Protein AF-A0A016VWD2-F1 (afdb_monomer)

Secondary structure (DSSP, 8-state):
--SHHHHHHHHHHHHHHHHEE-TT-SSSEEPBPPEE-HHHHHHHHHHHHSTT-S-TTSEEEEEEEE--S-HHHHHHTTTT-GGGG-TT--EEEEEEEE-GGGEEEEEEEESS---S---EE--SSGGG-TTTT--B-TTSPBPPP-

Mean predicted aligned error: 4.73 Å

Foldseek 3Di:
DPCPVVLVLVLLQVLQLVLAAAQPPVPAAAAAREDEDVVQQVLQVVCVVPPPSDDPFKAKDKDKDQDPPDPNVVVVVVSPDLQSNPRPWHYKHKDWDQDPNSIIIMMMITNGHDPDHGRHHFDPFQVSLPNQNFTRDPSRHTHHDD

Radius of gyration: 15.31 Å; Cα contacts (8 Å, |Δi|>4): 311; chains: 1; bounding box: 38×29×44 Å

InterPro domains:
  IPR035940 CAP superfamily [G3DSA:3.40.33.10] (6-145)

pLDDT: mean 89.43, std 9.69, range [44.0, 98.06]

Nearest PDB structures (foldseek):
  3nt8-assembly2_B  TM=6.845E-01  e=2.956E-08  Necator americanus
  4p27-assembly1_A  TM=6.700E-01  e=1.942E-06  Schistosoma mansoni
  2ddb-assembly2_B  TM=6.719E-01  e=1.626E-05  Pseudechis porphyriacus
  2dda-assembly4_D  TM=6.864E-01  e=4.271E-05  Pseudechis australis
  5vhg-assembly1_A  TM=6.873E-01  e=5.985E-04  Homo sapiens

Sequence (146 aa):
MPQVIPTVQTFHTKLRQEAAGDADSGEAEVMYDLMYDKDMQKEAMLELRNPGSTSRDHGVVTLKWVYTGDLLQDLQSKQEEPQYVLPSATKFGCWMRLGCNCQATLVCVYDKKANGAVKGRRCKDDADCNLMGGECLKWGLCSSKK

Organism: NCBI:txid53326

Structure (mmCIF, N/CA/C/O backbone):
data_AF-A0A016VWD2-F1
#
_entry.id   AF-A0A016VWD2-F1
#
loop_
_atom_site.group_PDB
_atom_site.id
_atom_site.type_symbol
_atom_site.label_atom_id
_atom_site.label_alt_id
_atom_site.label_comp_id
_atom_site.label_asym_id
_atom_site.label_entity_id
_atom_site.label_seq_id
_atom_site.pdbx_PDB_ins_code
_atom_site.Cartn_x
_atom_site.Cartn_y
_atom_site.Cartn_z
_atom_site.occupancy
_atom_site.B_iso_or_equiv
_atom_site.auth_seq_id
_atom_site.auth_comp_id
_atom_site.auth_asym_id
_atom_site.auth_atom_id
_atom_site.pdbx_PDB_model_num
ATOM 1 N N . MET A 1 1 ? -19.849 1.306 5.972 1.00 44.00 1 MET A N 1
ATOM 2 C CA . MET A 1 1 ? -18.568 2.050 5.986 1.00 44.00 1 MET A CA 1
ATOM 3 C C . MET A 1 1 ? -18.046 2.164 4.551 1.00 44.00 1 MET A C 1
ATOM 5 O O . MET A 1 1 ? -17.340 1.262 4.124 1.00 44.00 1 MET A O 1
ATOM 9 N N . PRO A 1 2 ? -18.461 3.176 3.760 1.00 45.06 2 PRO A N 1
ATOM 10 C CA . PRO A 1 2 ? -18.395 3.068 2.293 1.00 45.06 2 PRO A CA 1
ATOM 11 C C . PRO A 1 2 ? -17.129 3.588 1.577 1.00 45.06 2 PRO A C 1
ATOM 13 O O . PRO A 1 2 ? -17.110 3.524 0.358 1.00 45.06 2 PRO A O 1
ATOM 16 N N . GLN A 1 3 ? -16.086 4.095 2.249 1.00 61.09 3 GLN A N 1
ATOM 17 C CA . GLN A 1 3 ? -14.973 4.794 1.552 1.00 61.09 3 GLN A CA 1
ATOM 18 C C . GLN A 1 3 ? -13.562 4.233 1.830 1.00 61.09 3 GLN A C 1
ATOM 20 O O . GLN A 1 3 ? -12.593 4.711 1.257 1.00 61.09 3 GLN A O 1
ATOM 25 N N . VAL A 1 4 ? -13.407 3.200 2.670 1.00 78.44 4 VAL A N 1
ATOM 26 C CA . VAL A 1 4 ? -12.067 2.717 3.078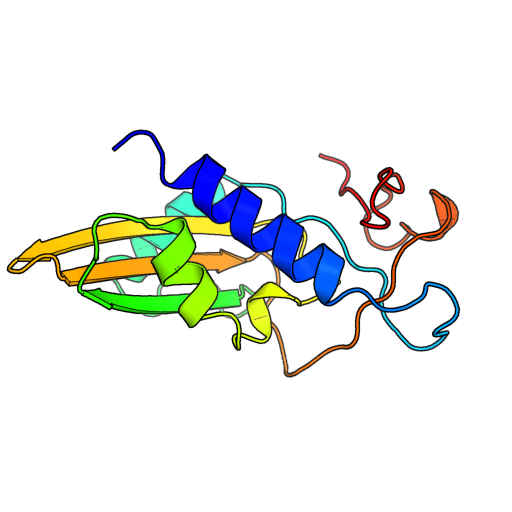 1.00 78.44 4 VAL A CA 1
ATOM 27 C C . VAL A 1 4 ? -11.265 2.185 1.885 1.00 78.44 4 VAL A C 1
ATOM 29 O O . VAL A 1 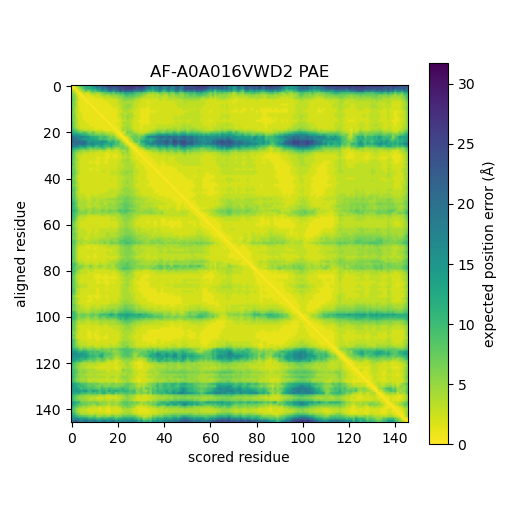4 ? -10.097 2.517 1.727 1.00 78.44 4 VAL A O 1
ATOM 32 N N . ILE A 1 5 ? -11.897 1.401 1.010 1.00 86.44 5 ILE A N 1
ATOM 33 C CA . ILE A 1 5 ? -11.228 0.761 -0.132 1.00 86.44 5 ILE A CA 1
ATOM 34 C C . ILE A 1 5 ? -10.650 1.786 -1.126 1.00 86.44 5 ILE A C 1
ATOM 36 O O . ILE A 1 5 ? -9.440 1.750 -1.346 1.00 86.44 5 ILE A O 1
ATOM 40 N N . PRO A 1 6 ? -11.443 2.713 -1.708 1.00 89.06 6 PRO A N 1
ATOM 41 C CA . PRO A 1 6 ? -10.909 3.662 -2.686 1.00 89.06 6 PRO A CA 1
ATOM 42 C C . PRO A 1 6 ? -9.860 4.607 -2.085 1.00 89.06 6 PRO A C 1
ATOM 44 O O . PRO A 1 6 ? -8.887 4.944 -2.763 1.00 89.06 6 PRO A O 1
ATOM 47 N N . THR A 1 7 ? -10.002 5.003 -0.815 1.00 92.19 7 THR A N 1
ATOM 48 C CA . THR A 1 7 ? -9.012 5.853 -0.141 1.00 92.19 7 THR A CA 1
ATOM 49 C C . THR A 1 7 ? -7.679 5.136 0.046 1.00 92.19 7 THR A C 1
ATOM 51 O O . THR A 1 7 ? -6.637 5.692 -0.298 1.00 92.19 7 THR A O 1
ATOM 54 N N . VAL A 1 8 ? -7.695 3.894 0.539 1.00 93.38 8 VAL A N 1
ATOM 55 C CA . VAL A 1 8 ? -6.458 3.132 0.758 1.00 93.38 8 VAL A CA 1
ATOM 56 C C . VAL A 1 8 ? -5.805 2.747 -0.575 1.00 93.38 8 VAL A C 1
ATOM 58 O O . VAL A 1 8 ? -4.583 2.808 -0.684 1.00 93.38 8 VAL A O 1
ATOM 61 N N . GLN A 1 9 ? -6.590 2.424 -1.608 1.00 93.94 9 GLN A N 1
ATOM 62 C CA . GLN A 1 9 ? -6.084 2.230 -2.974 1.00 93.94 9 GLN A CA 1
ATOM 63 C C . GLN A 1 9 ? -5.354 3.481 -3.479 1.00 93.94 9 GLN A C 1
ATOM 65 O O . GLN A 1 9 ? -4.212 3.402 -3.917 1.00 93.94 9 GLN A O 1
ATOM 70 N N . THR A 1 10 ? -5.994 4.649 -3.366 1.00 93.00 10 THR A N 1
ATOM 71 C CA . THR A 1 10 ? -5.416 5.927 -3.812 1.00 93.00 10 THR A CA 1
ATOM 72 C C . THR A 1 10 ? -4.116 6.246 -3.077 1.00 93.00 10 THR A C 1
ATOM 74 O O . THR A 1 10 ? -3.162 6.705 -3.702 1.00 93.00 10 THR A O 1
ATOM 77 N N . PHE A 1 11 ? -4.071 6.000 -1.764 1.00 95.06 11 PHE A N 1
ATOM 78 C CA . PHE A 1 11 ? -2.860 6.155 -0.960 1.00 95.06 11 PHE A CA 1
ATOM 79 C C . PHE A 1 11 ? -1.707 5.299 -1.507 1.00 95.06 11 PHE A C 1
ATOM 81 O O . PHE A 1 11 ? -0.641 5.837 -1.798 1.00 95.06 11 PHE A O 1
ATOM 88 N N . HIS A 1 12 ? -1.939 4.001 -1.731 1.00 95.56 12 HIS A N 1
ATOM 89 C CA . HIS A 1 12 ? -0.911 3.093 -2.243 1.00 95.56 12 HIS A CA 1
ATOM 90 C C . HIS A 1 12 ? -0.439 3.463 -3.647 1.00 95.56 12 HIS A C 1
ATOM 92 O O . HIS A 1 12 ? 0.765 3.539 -3.879 1.00 95.56 12 HIS A O 1
ATOM 98 N N . THR A 1 13 ? -1.363 3.720 -4.576 1.00 93.81 13 THR A N 1
ATOM 99 C CA . THR A 1 13 ? -1.002 4.054 -5.958 1.00 93.81 13 THR A CA 1
ATOM 100 C C . THR A 1 13 ? -0.155 5.329 -6.011 1.00 93.81 13 THR A C 1
ATOM 102 O O . THR A 1 13 ? 0.870 5.342 -6.689 1.00 93.81 13 THR A O 1
ATOM 105 N N . LYS A 1 14 ? -0.512 6.380 -5.254 1.00 93.56 14 LYS A N 1
ATOM 106 C CA . LYS A 1 14 ? 0.288 7.617 -5.189 1.00 93.56 14 LYS A CA 1
ATOM 107 C C . LYS A 1 14 ? 1.672 7.375 -4.594 1.00 93.56 14 LYS A C 1
ATOM 109 O O . LYS A 1 14 ? 2.669 7.735 -5.212 1.00 93.56 14 LYS A O 1
ATOM 114 N N . LEU A 1 15 ? 1.736 6.703 -3.444 1.00 94.06 15 LEU A N 1
ATOM 115 C CA . LEU A 1 15 ? 3.002 6.445 -2.761 1.00 94.06 15 LEU A CA 1
ATOM 116 C C . LEU A 1 15 ? 3.956 5.606 -3.627 1.00 94.06 15 LEU A C 1
ATOM 118 O O . LEU A 1 15 ? 5.153 5.872 -3.681 1.00 94.06 15 LEU A O 1
ATOM 122 N N . ARG A 1 16 ? 3.430 4.628 -4.373 1.00 94.12 16 ARG A N 1
ATOM 123 C CA . ARG A 1 16 ? 4.218 3.816 -5.312 1.00 94.12 16 ARG A CA 1
ATOM 124 C C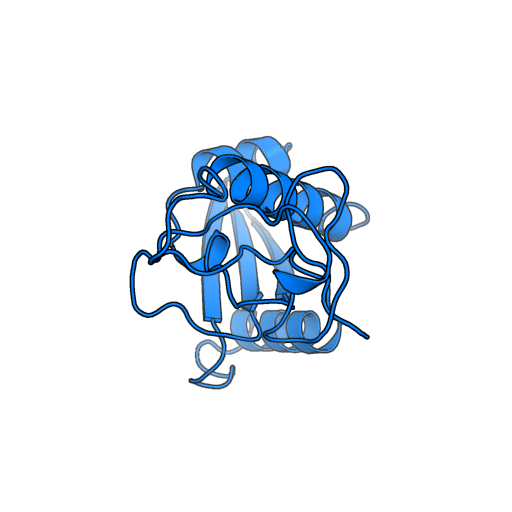 . ARG A 1 16 ? 4.700 4.596 -6.528 1.00 94.12 16 ARG A C 1
ATOM 126 O O . ARG A 1 16 ? 5.824 4.376 -6.964 1.00 94.12 16 ARG A O 1
ATOM 133 N N . GLN A 1 17 ? 3.891 5.512 -7.058 1.00 92.00 17 GLN A N 1
ATOM 134 C CA . GLN A 1 17 ? 4.306 6.403 -8.149 1.00 92.00 17 GLN A CA 1
ATOM 135 C C . GLN A 1 17 ? 5.432 7.357 -7.731 1.00 92.00 17 GLN A C 1
ATOM 137 O O . GLN A 1 17 ? 6.312 7.654 -8.544 1.00 92.00 17 GLN A O 1
ATOM 142 N N . GLU A 1 18 ? 5.393 7.839 -6.487 1.00 91.38 18 GLU A N 1
ATOM 143 C CA . GLU A 1 18 ? 6.421 8.703 -5.895 1.00 91.38 18 GLU A CA 1
ATOM 144 C C . GLU A 1 18 ? 7.705 7.926 -5.577 1.00 91.38 18 GLU A C 1
ATOM 146 O O . GLU A 1 18 ? 8.801 8.417 -5.836 1.00 91.38 18 GLU A O 1
ATOM 151 N N . ALA A 1 19 ? 7.578 6.699 -5.065 1.00 90.94 19 ALA A N 1
ATOM 152 C CA . ALA A 1 19 ? 8.715 5.841 -4.737 1.00 90.94 19 ALA A CA 1
ATOM 153 C C . ALA A 1 19 ? 9.392 5.215 -5.968 1.00 90.94 19 ALA A C 1
ATOM 155 O O . ALA A 1 19 ? 10.558 4.822 -5.896 1.00 90.94 19 ALA A O 1
ATOM 156 N N . ALA A 1 20 ? 8.676 5.093 -7.089 1.00 90.19 20 ALA A N 1
ATOM 157 C CA . ALA A 1 20 ? 9.236 4.595 -8.335 1.00 90.19 20 ALA A CA 1
ATOM 158 C C . ALA A 1 20 ? 10.198 5.632 -8.934 1.00 90.19 20 ALA A C 1
ATOM 160 O O . ALA A 1 20 ? 9.776 6.679 -9.433 1.00 90.19 20 ALA A O 1
ATOM 161 N N . GLY A 1 21 ? 11.491 5.310 -8.903 1.00 83.88 21 GLY A N 1
ATOM 162 C CA . GLY A 1 21 ? 12.539 6.106 -9.529 1.00 83.88 21 GLY A CA 1
ATOM 163 C C . GLY A 1 21 ? 12.524 6.013 -11.054 1.00 83.88 21 GLY A C 1
ATOM 164 O O . GLY A 1 21 ? 11.686 5.336 -11.662 1.00 83.88 21 GLY A O 1
ATOM 165 N N . ASP A 1 22 ? 13.493 6.675 -11.680 1.00 78.75 22 ASP A N 1
ATOM 166 C CA . ASP A 1 22 ? 13.625 6.668 -13.132 1.00 78.75 22 ASP A CA 1
ATOM 167 C C . ASP A 1 22 ? 13.820 5.251 -13.679 1.00 78.75 22 ASP A C 1
ATOM 169 O O . ASP A 1 22 ? 14.491 4.391 -13.093 1.00 78.75 22 ASP A O 1
ATOM 173 N N . ALA A 1 23 ? 13.223 5.021 -14.844 1.00 66.75 23 ALA A N 1
ATOM 174 C CA . ALA A 1 23 ? 13.196 3.716 -15.483 1.00 66.75 23 ALA A CA 1
ATOM 175 C C . ALA A 1 23 ? 14.585 3.208 -15.924 1.00 66.75 23 ALA A C 1
ATOM 177 O O . ALA A 1 23 ? 14.741 2.017 -16.166 1.00 66.75 23 ALA A O 1
ATOM 178 N N . ASP A 1 24 ? 15.598 4.078 -15.976 1.00 67.69 24 ASP A N 1
ATOM 179 C CA . ASP A 1 24 ? 16.984 3.739 -16.342 1.00 67.69 24 ASP A CA 1
ATOM 180 C C . ASP A 1 24 ? 17.845 3.258 -15.165 1.00 67.69 24 ASP A C 1
ATOM 182 O O . ASP A 1 24 ? 19.048 3.058 -15.311 1.00 67.69 24 ASP A O 1
ATOM 186 N N . SER A 1 25 ? 17.254 3.043 -13.988 1.00 66.25 25 SER A N 1
ATOM 187 C CA . SER A 1 25 ? 18.012 2.676 -12.785 1.00 66.25 25 SER A CA 1
ATOM 188 C C . SER A 1 25 ? 18.554 1.241 -12.759 1.00 66.25 25 SER A C 1
ATOM 190 O O . SER A 1 25 ? 19.196 0.902 -11.771 1.00 66.25 25 SER A O 1
ATOM 192 N N . GLY A 1 26 ? 18.359 0.443 -13.822 1.00 61.94 26 GLY A N 1
ATOM 193 C CA . GLY A 1 26 ? 19.069 -0.805 -14.171 1.00 61.94 26 GLY A CA 1
ATOM 194 C C . GLY A 1 26 ? 18.968 -1.981 -13.187 1.00 61.94 26 GLY A C 1
ATOM 195 O O . GLY A 1 26 ? 18.593 -3.083 -13.571 1.00 61.94 26 GLY A O 1
ATOM 196 N N . GLU A 1 27 ? 19.288 -1.743 -11.921 1.00 70.44 27 GLU A N 1
ATOM 197 C CA . GLU A 1 27 ? 19.283 -2.691 -10.806 1.00 70.44 27 GLU A CA 1
ATOM 198 C C . GLU A 1 27 ? 17.983 -2.648 -9.982 1.00 70.44 27 GLU A C 1
ATOM 200 O O . GLU A 1 27 ? 17.768 -3.499 -9.123 1.00 70.44 27 GLU A O 1
ATOM 205 N N . ALA A 1 28 ? 17.107 -1.665 -10.216 1.00 83.56 28 ALA A N 1
ATOM 206 C CA . ALA A 1 28 ? 15.836 -1.539 -9.504 1.00 83.56 28 ALA A CA 1
ATOM 207 C C . ALA A 1 28 ? 14.727 -2.406 -10.128 1.00 83.56 28 ALA A C 1
ATOM 209 O O . ALA A 1 28 ? 14.572 -2.475 -11.352 1.00 83.56 28 ALA A O 1
ATOM 210 N N . GLU A 1 29 ? 13.906 -3.022 -9.275 1.00 88.06 29 GLU A N 1
ATOM 211 C CA . GLU A 1 29 ? 12.722 -3.775 -9.700 1.00 88.06 29 GLU A CA 1
ATOM 212 C C . GLU A 1 29 ? 11.663 -2.835 -10.283 1.00 88.06 29 GLU A C 1
ATOM 214 O O . GLU A 1 29 ? 11.469 -1.725 -9.791 1.00 88.06 29 GLU A O 1
ATOM 219 N N . VAL A 1 30 ? 10.926 -3.266 -11.306 1.00 90.56 30 VAL A N 1
ATOM 220 C CA . VAL A 1 30 ? 9.809 -2.459 -11.810 1.00 90.56 30 VAL A CA 1
ATOM 221 C C . VAL A 1 30 ? 8.678 -2.406 -10.775 1.00 90.56 30 VAL A C 1
ATOM 223 O O . VAL A 1 30 ? 8.310 -3.424 -10.187 1.00 90.56 30 VAL A O 1
ATOM 226 N N . MET A 1 31 ? 8.141 -1.213 -10.522 1.00 93.94 31 MET A N 1
ATOM 227 C CA . MET A 1 31 ? 7.068 -1.001 -9.551 1.00 93.94 31 MET A CA 1
ATOM 228 C C . MET A 1 31 ? 5.716 -1.404 -10.143 1.00 93.94 31 MET A C 1
ATOM 230 O O . MET A 1 31 ? 5.260 -0.814 -11.125 1.00 93.94 31 MET A O 1
ATOM 234 N N . TYR A 1 32 ? 5.044 -2.367 -9.516 1.00 94.12 32 TYR A N 1
ATOM 235 C CA . TYR A 1 32 ? 3.668 -2.727 -9.849 1.00 94.12 32 TYR A CA 1
ATOM 236 C C . TYR A 1 32 ? 2.666 -1.862 -9.080 1.00 94.12 32 TYR A C 1
ATOM 238 O O . TYR A 1 32 ? 2.903 -1.476 -7.934 1.00 94.12 32 TYR A O 1
ATOM 246 N N . ASP A 1 33 ? 1.521 -1.577 -9.693 1.00 93.88 33 ASP A N 1
ATOM 247 C CA . ASP A 1 33 ? 0.358 -1.078 -8.967 1.00 93.88 33 ASP A CA 1
ATOM 248 C C . ASP A 1 33 ? -0.228 -2.193 -8.089 1.00 93.88 33 ASP A C 1
ATOM 250 O O . ASP A 1 33 ? -0.153 -3.382 -8.416 1.00 93.88 33 ASP A O 1
ATOM 254 N N . LEU A 1 34 ? -0.811 -1.806 -6.957 1.00 94.38 34 LEU A N 1
ATOM 255 C CA . LEU A 1 34 ? -1.439 -2.746 -6.038 1.00 94.38 34 LEU A CA 1
ATOM 256 C C . LEU A 1 34 ? -2.913 -2.884 -6.372 1.00 94.38 34 LEU A C 1
ATOM 258 O O . LEU A 1 34 ? -3.675 -1.939 -6.222 1.00 94.38 34 LEU A O 1
ATOM 262 N N . MET A 1 35 ? -3.345 -4.073 -6.765 1.00 92.62 35 MET A N 1
ATOM 263 C CA . MET A 1 35 ? -4.753 -4.347 -7.002 1.00 92.62 35 MET A CA 1
ATOM 264 C C . MET A 1 35 ? -5.445 -4.760 -5.707 1.00 92.62 35 MET A C 1
ATOM 266 O O . MET A 1 35 ? -4.987 -5.652 -4.992 1.00 92.62 35 MET A O 1
ATOM 270 N N . TYR A 1 36 ? -6.583 -4.134 -5.418 1.00 93.81 36 TYR A N 1
ATOM 271 C CA . TYR A 1 36 ? -7.409 -4.554 -4.296 1.00 93.81 36 TYR A CA 1
ATOM 272 C C . TYR A 1 36 ? -7.950 -5.976 -4.499 1.00 93.81 36 TYR A C 1
ATOM 274 O O . TYR A 1 36 ? -8.595 -6.266 -5.510 1.00 93.81 36 TYR A O 1
ATOM 282 N N . ASP A 1 37 ? -7.748 -6.835 -3.504 1.00 95.12 37 ASP A N 1
ATOM 283 C CA . ASP A 1 37 ? -8.115 -8.246 -3.519 1.00 95.12 37 ASP A CA 1
ATOM 284 C C . ASP A 1 37 ? -8.974 -8.614 -2.292 1.00 95.12 37 ASP A C 1
ATOM 286 O O . ASP A 1 37 ? -8.690 -8.240 -1.148 1.00 95.12 37 ASP A O 1
ATOM 290 N N . LYS A 1 38 ? -10.077 -9.334 -2.537 1.00 94.44 38 LYS A N 1
ATOM 291 C CA . LYS A 1 38 ? -11.061 -9.684 -1.500 1.00 94.44 38 LYS A CA 1
ATOM 292 C C . LYS A 1 38 ? -10.579 -10.798 -0.573 1.00 94.44 38 LYS A C 1
ATOM 294 O O . LYS A 1 38 ? -10.997 -10.824 0.586 1.00 94.44 38 LYS A O 1
ATOM 299 N N . ASP A 1 39 ? -9.729 -11.697 -1.055 1.00 95.69 39 ASP A N 1
ATOM 300 C CA . ASP A 1 39 ? -9.172 -12.765 -0.229 1.00 95.69 39 ASP A CA 1
ATOM 301 C C . ASP A 1 39 ? -8.143 -12.172 0.736 1.00 95.69 39 ASP A C 1
ATOM 303 O O . ASP A 1 39 ? -8.227 -12.410 1.942 1.00 95.69 39 ASP A O 1
ATOM 307 N N . MET A 1 40 ? -7.312 -11.241 0.258 1.00 96.88 40 MET A N 1
ATOM 308 C CA . MET A 1 40 ? -6.415 -10.454 1.118 1.00 96.88 40 MET A CA 1
ATOM 309 C C . MET A 1 40 ? -7.187 -9.609 2.143 1.00 96.88 40 MET A C 1
ATOM 311 O O . MET A 1 40 ? -6.796 -9.512 3.305 1.00 96.88 40 MET A O 1
ATOM 315 N N . GLN A 1 41 ? -8.333 -9.027 1.763 1.00 96.38 41 GLN A N 1
ATOM 316 C CA . GLN A 1 41 ? -9.208 -8.324 2.710 1.00 96.38 41 GLN A CA 1
ATOM 317 C C . GLN A 1 41 ? -9.735 -9.267 3.803 1.00 96.38 41 GLN A C 1
ATOM 319 O O . GLN A 1 41 ? -9.806 -8.888 4.977 1.00 96.38 41 GLN A O 1
ATOM 324 N N . LYS A 1 42 ? -10.145 -10.482 3.424 1.00 96.06 42 LYS A N 1
ATOM 325 C CA . LYS A 1 42 ? -10.632 -11.493 4.364 1.00 96.06 42 LYS A CA 1
ATOM 326 C C . LYS A 1 42 ? -9.522 -11.916 5.324 1.00 96.06 42 LYS A C 1
ATOM 328 O O . LYS A 1 42 ? -9.784 -12.007 6.521 1.00 96.06 42 LYS A O 1
ATOM 333 N N . GLU A 1 43 ? -8.301 -12.105 4.831 1.00 97.25 43 GLU A N 1
ATOM 334 C CA . GLU A 1 43 ? -7.125 -12.354 5.670 1.00 97.25 43 GLU A CA 1
ATOM 335 C C . GLU A 1 43 ? -6.849 -11.186 6.621 1.00 97.25 43 GLU A C 1
ATOM 337 O O . GLU A 1 43 ? -6.709 -11.406 7.819 1.00 97.25 43 GLU A O 1
ATOM 342 N N . ALA A 1 44 ? -6.903 -9.937 6.152 1.00 97.62 44 ALA A N 1
ATOM 343 C CA . ALA A 1 44 ? -6.742 -8.760 7.009 1.00 97.62 44 ALA A CA 1
ATOM 344 C C . ALA A 1 44 ? -7.787 -8.693 8.139 1.00 97.62 44 ALA A C 1
ATOM 346 O O . ALA A 1 44 ? -7.478 -8.302 9.267 1.00 97.62 44 ALA A O 1
ATOM 347 N N . MET A 1 45 ? -9.032 -9.096 7.863 1.00 96.56 45 MET A N 1
ATOM 348 C CA . MET A 1 45 ? -10.073 -9.208 8.888 1.00 96.56 45 MET A CA 1
ATOM 349 C C . MET A 1 45 ? -9.740 -10.293 9.921 1.00 96.56 45 MET A C 1
ATOM 351 O O . MET A 1 45 ? -9.975 -10.082 11.115 1.00 96.56 45 MET A O 1
ATOM 355 N N . LEU A 1 46 ? -9.252 -11.454 9.476 1.00 96.50 46 LEU A N 1
ATOM 356 C CA . LEU A 1 46 ? -8.859 -12.552 10.362 1.00 96.50 46 LEU A CA 1
ATOM 357 C C . LEU A 1 46 ? -7.671 -12.145 11.234 1.00 96.50 46 LEU A C 1
ATOM 359 O O . LEU A 1 46 ? -7.748 -12.305 12.447 1.00 96.50 46 LEU A O 1
ATOM 363 N N . GLU A 1 47 ? -6.667 -11.506 10.646 1.00 97.56 47 GLU A N 1
ATOM 364 C CA . GLU A 1 47 ? -5.473 -11.017 11.332 1.00 97.56 47 GLU A CA 1
ATOM 365 C C . GLU A 1 47 ? -5.795 -9.962 12.391 1.00 97.56 47 GLU A C 1
ATOM 367 O O . GLU A 1 47 ? -5.280 -10.003 13.506 1.00 97.56 47 GLU A O 1
ATOM 372 N N . LEU A 1 48 ? -6.736 -9.058 12.099 1.00 95.44 48 LEU A N 1
ATOM 373 C CA . LEU A 1 48 ? -7.221 -8.092 13.085 1.00 95.44 48 LEU A CA 1
ATOM 374 C C . LEU A 1 48 ? -7.930 -8.766 14.276 1.00 95.44 48 LEU A C 1
ATOM 376 O O . LEU A 1 48 ? -7.931 -8.217 15.381 1.00 95.44 48 LEU A O 1
ATOM 380 N N . ARG A 1 49 ? -8.568 -9.926 14.069 1.00 94.94 49 ARG A N 1
ATOM 381 C CA . ARG A 1 49 ? -9.263 -10.687 15.124 1.00 94.94 49 ARG A CA 1
ATOM 382 C C . ARG A 1 49 ? -8.325 -11.617 15.892 1.00 94.94 49 ARG A C 1
ATOM 384 O O . ARG A 1 49 ? -8.501 -11.766 17.097 1.00 94.94 49 ARG A O 1
ATOM 391 N N . ASN A 1 50 ? -7.376 -12.237 15.201 1.00 96.19 50 ASN A N 1
ATOM 392 C CA . ASN A 1 50 ? -6.430 -13.209 15.726 1.00 96.19 50 ASN A CA 1
ATOM 393 C C . ASN A 1 50 ? -5.036 -12.939 15.127 1.00 96.19 50 ASN A C 1
ATOM 395 O O . ASN A 1 50 ? -4.710 -13.514 14.088 1.00 96.19 50 ASN A O 1
ATOM 399 N N . PRO A 1 51 ? -4.229 -12.059 15.747 1.00 95.56 51 PRO A N 1
ATOM 400 C CA . PRO A 1 51 ? -2.902 -11.718 15.238 1.00 95.56 51 PRO A CA 1
ATOM 401 C C . PRO A 1 51 ? -2.012 -12.955 15.045 1.00 95.56 51 PRO A C 1
ATOM 403 O O . PRO A 1 51 ? -1.908 -13.793 15.941 1.00 95.56 51 PRO A O 1
ATOM 406 N N . GLY A 1 52 ? -1.357 -13.056 13.889 1.00 94.12 52 GLY A N 1
ATOM 407 C CA . GLY A 1 52 ? -0.557 -14.204 13.458 1.00 94.12 52 GLY A CA 1
ATOM 408 C C . GLY A 1 52 ? -1.330 -15.277 12.682 1.00 94.12 52 GLY A C 1
ATOM 409 O O . GLY A 1 52 ? -0.809 -16.376 12.497 1.00 94.12 52 GLY A O 1
ATOM 410 N N . SER A 1 53 ? -2.561 -14.993 12.250 1.00 94.44 53 SER A N 1
ATOM 411 C CA . SER A 1 53 ? -3.389 -15.907 11.448 1.00 94.44 53 SER A CA 1
ATOM 412 C C . SER A 1 53 ? -3.051 -15.896 9.955 1.00 94.44 53 SER A C 1
ATOM 414 O O . SER A 1 53 ? -3.319 -16.880 9.265 1.00 94.44 53 SER A O 1
ATOM 416 N N . THR A 1 54 ? -2.475 -14.799 9.463 1.00 93.81 54 THR A N 1
ATOM 417 C CA . THR A 1 54 ? -2.051 -14.646 8.068 1.00 93.81 54 THR A CA 1
ATOM 418 C C . THR A 1 54 ? -0.809 -15.489 7.754 1.00 93.81 54 THR A C 1
ATOM 420 O O . THR A 1 54 ? 0.041 -15.721 8.618 1.00 93.81 54 THR A O 1
ATOM 423 N N . SER A 1 55 ? -0.683 -15.941 6.499 1.00 91.94 55 SER A N 1
ATOM 424 C CA . SER A 1 55 ? 0.504 -16.661 6.014 1.00 91.94 55 SER A CA 1
ATOM 425 C C . SER A 1 55 ? 1.798 -15.876 6.267 1.00 91.94 55 SER A C 1
ATOM 427 O O . SER A 1 55 ? 1.833 -14.652 6.157 1.00 91.94 55 SER A O 1
ATOM 429 N N . ARG A 1 56 ? 2.903 -16.581 6.549 1.00 90.50 56 ARG A N 1
ATOM 430 C CA . ARG A 1 56 ? 4.220 -15.954 6.779 1.00 90.50 56 ARG A CA 1
ATOM 431 C C . ARG A 1 56 ? 4.808 -15.294 5.531 1.00 90.50 56 ARG A C 1
ATOM 433 O O . ARG A 1 56 ? 5.653 -14.408 5.681 1.00 90.50 56 ARG A O 1
ATOM 440 N N . ASP A 1 57 ? 4.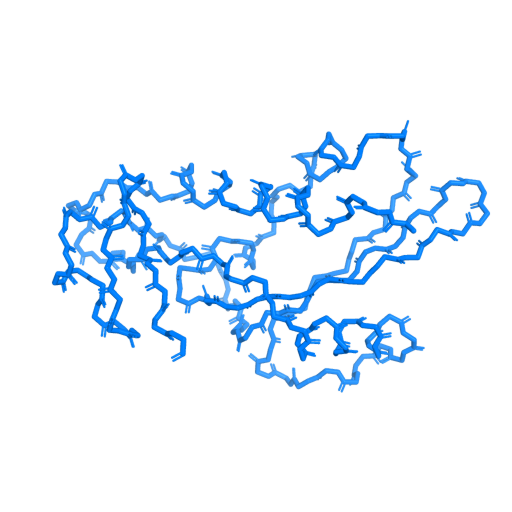366 -15.728 4.354 1.00 93.12 57 ASP A N 1
ATOM 441 C CA . ASP A 1 57 ? 4.824 -15.224 3.055 1.00 93.12 57 ASP A CA 1
ATOM 442 C C . ASP A 1 57 ? 4.080 -13.949 2.628 1.00 93.12 57 ASP A C 1
ATOM 444 O O . ASP A 1 57 ? 4.560 -13.200 1.773 1.00 93.12 57 ASP A O 1
ATOM 448 N N . HIS A 1 58 ? 2.938 -13.663 3.261 1.00 96.88 58 HIS A N 1
ATOM 449 C CA . HIS A 1 58 ? 2.185 -12.435 3.048 1.00 96.88 58 HIS A CA 1
ATOM 450 C C . HIS A 1 58 ? 2.763 -11.284 3.876 1.00 96.88 58 HIS A C 1
ATOM 452 O O . HIS A 1 58 ? 3.213 -11.442 5.017 1.00 96.88 58 HIS A O 1
ATOM 458 N N . GLY A 1 59 ? 2.737 -10.090 3.290 1.00 97.00 59 GLY A N 1
ATOM 459 C CA . GLY A 1 59 ? 3.045 -8.860 4.005 1.00 97.00 59 GLY A CA 1
ATOM 460 C C . GLY A 1 59 ? 1.889 -8.488 4.925 1.00 97.00 59 GLY A C 1
ATOM 461 O O . GLY A 1 59 ? 0.736 -8.594 4.521 1.00 97.00 59 GLY A O 1
ATOM 462 N N . VAL A 1 60 ? 2.174 -8.018 6.139 1.00 97.38 60 VAL A N 1
ATOM 463 C CA . VAL A 1 60 ? 1.148 -7.530 7.071 1.00 97.38 60 VAL A CA 1
ATOM 464 C C . VAL A 1 60 ? 1.595 -6.196 7.644 1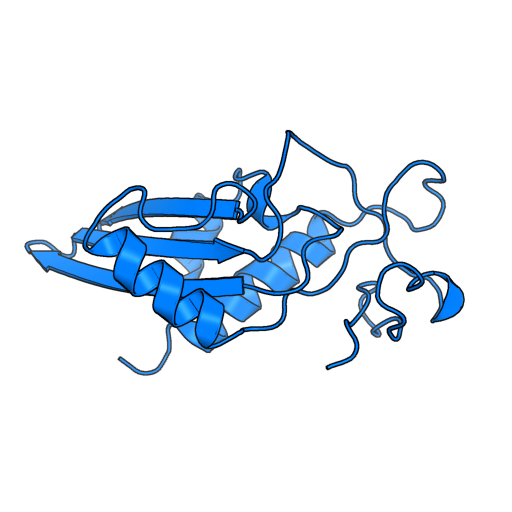.00 97.38 60 VAL A C 1
ATOM 466 O O . VAL A 1 60 ? 2.664 -6.104 8.241 1.00 97.38 60 VAL A O 1
ATOM 469 N N . VAL A 1 61 ? 0.751 -5.176 7.504 1.00 96.69 61 VAL A N 1
ATOM 470 C CA . VAL A 1 61 ? 0.925 -3.879 8.165 1.00 96.69 61 VAL A CA 1
ATOM 471 C C . VAL A 1 61 ? -0.262 -3.636 9.081 1.00 96.69 61 VAL A C 1
ATOM 473 O O . VAL A 1 61 ? -1.410 -3.717 8.647 1.00 96.69 61 VAL A O 1
ATOM 476 N N . THR A 1 62 ? 0.012 -3.329 10.350 1.00 96.31 62 THR A N 1
ATOM 477 C CA . THR A 1 62 ? -1.011 -2.978 11.342 1.00 96.31 62 THR A CA 1
ATOM 478 C C . THR A 1 62 ? -0.779 -1.564 11.843 1.00 96.31 62 THR A C 1
ATOM 480 O O . THR A 1 62 ? 0.187 -1.298 12.553 1.00 96.31 62 THR A O 1
ATOM 483 N N . LEU A 1 63 ? -1.709 -0.667 11.537 1.00 94.88 63 LEU A N 1
ATOM 484 C CA . LEU A 1 63 ? -1.693 0.709 12.007 1.00 94.88 63 LEU A CA 1
ATOM 485 C C . LEU A 1 63 ? -2.718 0.903 13.117 1.00 94.88 63 LEU A C 1
ATOM 487 O O . LEU A 1 63 ? -3.862 0.461 13.009 1.00 94.88 63 LEU A O 1
ATOM 491 N N . LYS A 1 64 ? -2.322 1.626 14.164 1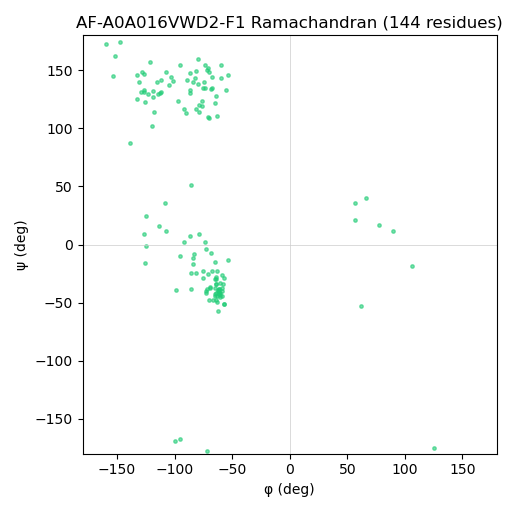.00 94.81 64 LYS A N 1
ATOM 492 C CA . LYS A 1 64 ? -3.211 2.092 15.233 1.00 94.81 64 LYS A CA 1
ATOM 493 C C . LYS A 1 64 ? -3.051 3.597 15.392 1.00 94.81 64 LYS A C 1
ATOM 495 O O . LYS A 1 64 ? -1.923 4.083 15.460 1.00 94.81 64 LYS A O 1
ATOM 500 N N . TRP A 1 65 ? -4.155 4.336 15.426 1.00 94.75 65 TRP A N 1
ATOM 501 C CA . TRP A 1 65 ? -4.134 5.792 15.591 1.00 94.75 65 TRP A CA 1
ATOM 502 C C . TRP A 1 65 ? -5.477 6.327 16.094 1.00 94.75 65 TRP A C 1
ATOM 504 O O . TRP A 1 65 ? -6.448 5.581 16.203 1.00 94.75 65 TRP A O 1
ATOM 514 N N . VAL A 1 66 ? -5.524 7.617 16.425 1.00 94.81 66 VAL A N 1
ATOM 515 C CA . VAL A 1 66 ? -6.777 8.332 16.693 1.00 94.81 66 VAL A CA 1
ATOM 516 C C . VAL A 1 66 ? -7.265 8.911 15.371 1.00 94.81 66 VAL A C 1
ATOM 518 O O . VAL A 1 66 ? -6.598 9.770 14.805 1.00 94.81 66 VAL A O 1
ATOM 521 N N . TYR A 1 67 ? -8.392 8.409 14.874 1.00 92.06 67 TYR A N 1
ATOM 522 C CA . TYR A 1 67 ? -8.974 8.813 13.600 1.00 92.06 67 TYR A CA 1
ATOM 523 C C . TYR A 1 67 ? -9.419 10.269 13.646 1.00 92.06 67 TYR A C 1
ATOM 525 O O . TYR A 1 67 ? -10.253 10.639 14.476 1.00 92.06 67 TYR A O 1
ATOM 533 N N . THR A 1 68 ? -8.877 11.076 12.739 1.00 91.75 68 THR A N 1
ATOM 534 C CA . THR A 1 68 ? -9.138 12.523 12.692 1.00 91.75 68 THR A CA 1
ATOM 535 C C . THR A 1 68 ? -10.422 12.872 11.941 1.00 91.75 68 THR A C 1
ATOM 537 O 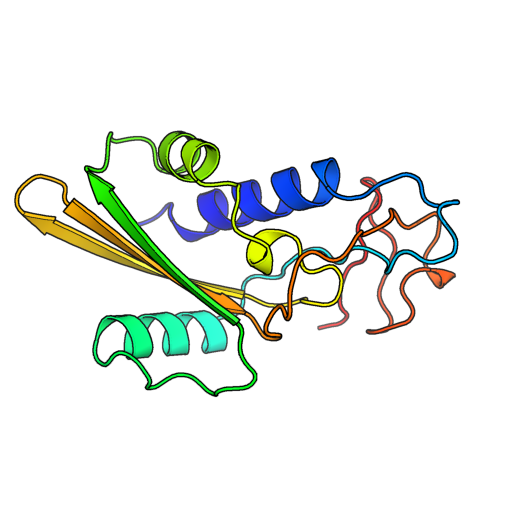O . THR A 1 68 ? -10.899 14.000 12.023 1.00 91.75 68 THR A O 1
ATOM 540 N N . GLY A 1 69 ? -11.010 11.904 11.231 1.00 88.44 69 GLY A N 1
ATOM 541 C CA . GLY A 1 69 ? -12.119 12.132 10.306 1.00 88.44 69 GLY A CA 1
ATOM 542 C C . GLY A 1 69 ? -11.701 12.040 8.839 1.00 88.44 69 GLY A C 1
ATOM 543 O O . GLY A 1 69 ? -12.569 11.772 8.005 1.00 88.44 69 GLY A O 1
ATOM 544 N N . ASP A 1 70 ? -10.401 12.151 8.540 1.00 90.38 70 ASP A N 1
ATOM 545 C CA . ASP A 1 70 ? -9.828 12.032 7.196 1.00 90.38 70 ASP A CA 1
ATOM 546 C C . ASP A 1 70 ? -8.822 10.872 7.118 1.00 90.38 70 ASP A C 1
ATOM 548 O O . ASP A 1 70 ? -7.668 10.962 7.540 1.00 90.38 70 ASP A O 1
ATOM 552 N N . LEU A 1 71 ? -9.269 9.756 6.537 1.00 89.62 71 LEU A N 1
ATOM 553 C CA . LEU A 1 71 ? -8.444 8.556 6.398 1.00 89.62 71 LEU A CA 1
ATOM 554 C C . LEU A 1 71 ? -7.227 8.779 5.492 1.00 89.62 71 LEU A C 1
ATOM 556 O O . LEU A 1 71 ? -6.187 8.172 5.730 1.00 89.62 71 LEU A O 1
ATOM 560 N N . LEU A 1 72 ? -7.337 9.608 4.450 1.00 90.69 72 LEU A N 1
ATOM 561 C CA . LEU A 1 72 ? -6.221 9.817 3.531 1.00 90.69 72 LEU A CA 1
ATOM 562 C C . LEU A 1 72 ? -5.107 10.596 4.227 1.00 90.69 72 LEU A C 1
ATOM 564 O O . LEU A 1 72 ? -3.952 10.177 4.173 1.00 90.69 72 LEU A O 1
ATOM 568 N N . GLN A 1 73 ? -5.468 11.684 4.909 1.00 91.56 73 GLN A N 1
ATOM 569 C CA . GLN A 1 73 ? -4.524 12.485 5.684 1.00 91.56 73 GLN A CA 1
ATOM 570 C C . GLN A 1 73 ? -3.841 11.641 6.772 1.00 91.56 73 GLN A C 1
ATOM 572 O O . GLN A 1 73 ? -2.618 11.688 6.928 1.00 91.56 73 GLN A O 1
ATOM 577 N N . ASP A 1 74 ? -4.616 10.815 7.481 1.00 91.88 74 ASP A N 1
ATOM 578 C CA . ASP A 1 74 ? -4.092 9.936 8.525 1.00 91.88 74 ASP A CA 1
ATOM 579 C C . ASP A 1 74 ? -3.071 8.926 7.970 1.00 91.88 74 ASP A C 1
ATOM 581 O O . ASP A 1 74 ? -2.034 8.688 8.597 1.00 91.88 74 ASP A O 1
ATOM 585 N N . LEU A 1 75 ? -3.322 8.352 6.787 1.00 92.38 75 LEU A N 1
ATOM 586 C CA . LEU A 1 75 ? -2.406 7.407 6.136 1.00 92.38 75 LEU A CA 1
ATOM 587 C C . LEU A 1 75 ? -1.151 8.083 5.579 1.00 92.38 75 LEU A C 1
ATOM 589 O O . LEU A 1 75 ? -0.062 7.526 5.710 1.00 92.38 75 LEU A O 1
ATOM 593 N N . GLN A 1 76 ? -1.269 9.291 5.020 1.00 90.88 76 GLN A N 1
ATOM 594 C CA . GLN A 1 76 ? -0.119 10.064 4.532 1.00 90.88 76 GLN A CA 1
ATOM 595 C C . GLN A 1 76 ? 0.909 10.332 5.639 1.00 90.88 76 GLN A C 1
ATOM 597 O O . GLN A 1 76 ? 2.110 10.275 5.394 1.00 90.88 76 GLN A O 1
ATOM 602 N N . SER A 1 77 ? 0.457 10.524 6.883 1.00 89.69 77 SER A N 1
ATOM 603 C CA . SER A 1 77 ? 1.355 10.669 8.040 1.00 89.69 77 SER A CA 1
ATOM 604 C C . SER A 1 77 ? 2.122 9.388 8.422 1.00 89.69 77 SER A C 1
ATOM 606 O O . SER A 1 77 ? 2.971 9.424 9.309 1.00 89.69 77 SER A O 1
ATOM 608 N N . LYS A 1 78 ? 1.814 8.246 7.790 1.00 88.50 78 LYS A N 1
ATOM 609 C CA . LYS A 1 78 ? 2.318 6.903 8.132 1.00 88.50 78 LYS A CA 1
ATOM 610 C C . LYS A 1 78 ? 2.988 6.201 6.952 1.00 88.50 78 LYS A C 1
ATOM 612 O O . LYS A 1 78 ? 3.032 4.979 6.912 1.00 88.50 78 LYS A O 1
ATOM 617 N N . GLN A 1 79 ? 3.483 6.958 5.980 1.00 88.50 79 GLN A N 1
ATOM 618 C CA . GLN A 1 79 ? 3.980 6.443 4.699 1.00 88.50 79 GLN A CA 1
ATOM 619 C C . GLN A 1 79 ? 5.331 5.701 4.746 1.00 88.50 79 GLN A C 1
ATOM 621 O O . GLN A 1 79 ? 5.758 5.171 3.726 1.00 88.50 79 GLN A O 1
ATOM 626 N N . GLU A 1 80 ? 5.998 5.631 5.901 1.00 87.19 80 GLU A N 1
ATOM 627 C CA . GLU A 1 80 ? 7.361 5.082 6.041 1.00 87.19 80 GLU A CA 1
ATOM 628 C C . GLU A 1 80 ? 7.442 3.540 6.071 1.00 87.19 80 GLU A C 1
ATOM 630 O O . GLU A 1 80 ? 8.504 2.983 6.334 1.00 87.19 80 GLU A O 1
ATOM 635 N N . GLU A 1 81 ? 6.351 2.823 5.785 1.00 91.75 81 GLU A N 1
ATOM 636 C CA . GLU A 1 81 ? 6.331 1.355 5.787 1.00 91.75 81 GLU A CA 1
ATOM 637 C C . GLU A 1 81 ? 6.892 0.780 4.470 1.00 91.75 81 GLU A C 1
ATOM 639 O O . GLU A 1 81 ? 6.260 0.932 3.417 1.00 91.75 81 GLU A O 1
ATOM 644 N N . PRO A 1 82 ? 8.017 0.028 4.490 1.00 92.31 82 PRO A N 1
ATOM 645 C CA . PRO A 1 82 ? 8.618 -0.539 3.276 1.00 92.31 82 PRO A CA 1
ATOM 646 C C . PRO A 1 82 ? 7.662 -1.439 2.486 1.00 92.31 82 PRO A C 1
ATOM 648 O O . PRO A 1 82 ? 7.749 -1.546 1.264 1.00 92.31 82 PRO A O 1
ATOM 651 N N . GLN A 1 83 ? 6.714 -2.068 3.183 1.00 95.75 83 GLN A N 1
ATOM 652 C CA . GLN A 1 83 ? 5.696 -2.920 2.584 1.00 95.75 83 GLN A CA 1
ATOM 653 C C . GLN A 1 83 ? 4.806 -2.172 1.578 1.00 95.75 83 GLN A C 1
ATOM 655 O O . GLN A 1 83 ? 4.391 -2.763 0.578 1.00 95.75 83 GLN A O 1
ATOM 660 N N . TYR A 1 84 ? 4.534 -0.881 1.799 1.00 95.12 84 TYR A N 1
ATOM 661 C CA . TYR A 1 84 ? 3.685 -0.095 0.900 1.00 95.12 84 TYR A CA 1
ATOM 662 C C . TYR A 1 84 ? 4.300 0.067 -0.485 1.00 95.12 84 TYR A C 1
ATOM 664 O O . TYR A 1 84 ? 3.571 0.127 -1.474 1.00 95.12 84 TYR A O 1
ATOM 672 N N . VAL A 1 85 ? 5.630 0.077 -0.562 1.00 94.19 85 VAL A N 1
ATOM 673 C CA . VAL A 1 85 ? 6.400 0.364 -1.777 1.00 94.19 85 VAL A CA 1
ATOM 674 C C . VAL A 1 85 ? 7.193 -0.841 -2.282 1.00 94.19 85 VAL A C 1
ATOM 676 O O . VAL A 1 85 ? 8.079 -0.672 -3.110 1.00 94.19 85 VAL A O 1
ATOM 679 N N . LEU A 1 86 ? 6.883 -2.061 -1.824 1.00 94.44 86 LEU A N 1
ATOM 680 C CA . LEU A 1 86 ? 7.513 -3.278 -2.345 1.00 94.44 86 LEU A CA 1
ATOM 681 C C . LEU A 1 86 ? 7.166 -3.463 -3.838 1.00 94.44 86 LEU A C 1
ATOM 683 O O . LEU A 1 86 ? 6.011 -3.802 -4.123 1.00 94.44 86 LEU A O 1
ATOM 687 N N . PRO A 1 87 ? 8.121 -3.308 -4.779 1.00 93.38 87 PRO A N 1
ATOM 688 C CA . PRO A 1 87 ? 7.810 -3.211 -6.207 1.00 93.38 87 PRO A CA 1
ATOM 689 C C . PRO A 1 87 ? 7.067 -4.420 -6.762 1.00 93.38 87 PRO A C 1
ATOM 691 O O . PRO A 1 87 ? 6.119 -4.270 -7.526 1.00 93.38 87 PRO A O 1
ATOM 694 N N . SER A 1 88 ? 7.450 -5.614 -6.318 1.00 92.12 88 SER A N 1
ATOM 695 C CA . SER A 1 88 ? 6.917 -6.879 -6.811 1.00 92.12 88 SER A CA 1
ATOM 696 C C . SER A 1 88 ? 5.593 -7.326 -6.179 1.00 92.12 88 SER A C 1
ATOM 698 O O . SER A 1 88 ? 5.029 -8.314 -6.658 1.00 92.12 88 SER A O 1
ATOM 700 N N 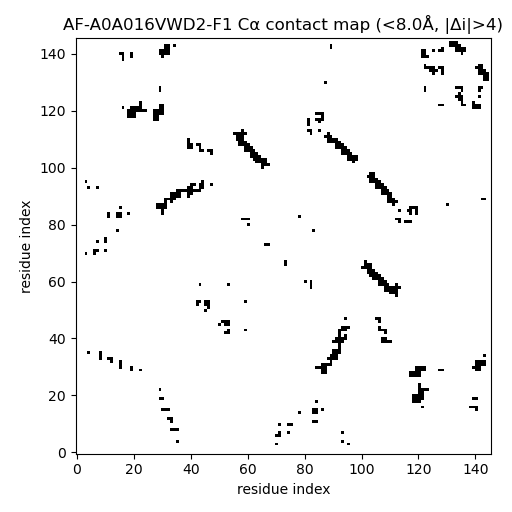. ALA A 1 89 ? 5.097 -6.662 -5.126 1.00 94.56 89 ALA A N 1
ATOM 701 C CA . ALA A 1 89 ? 3.762 -6.935 -4.582 1.00 94.56 89 ALA A CA 1
ATOM 702 C C . ALA A 1 89 ? 2.692 -6.380 -5.524 1.00 94.56 89 ALA A C 1
ATOM 704 O O . ALA A 1 89 ? 2.808 -5.241 -5.982 1.00 94.56 89 ALA A O 1
ATOM 705 N N . THR A 1 90 ? 1.657 -7.175 -5.793 1.00 94.31 90 THR A N 1
ATOM 706 C CA . THR A 1 90 ? 0.649 -6.866 -6.822 1.00 94.31 90 THR A CA 1
ATOM 707 C C . THR A 1 90 ? -0.778 -6.877 -6.310 1.00 94.31 90 THR A C 1
ATOM 709 O O . THR A 1 90 ? -1.665 -6.327 -6.962 1.00 94.31 90 THR A O 1
ATOM 712 N N . LYS A 1 91 ? -1.013 -7.468 -5.136 1.00 95.38 91 LYS A N 1
ATOM 713 C CA . LYS A 1 91 ? -2.335 -7.543 -4.520 1.00 95.38 91 LYS A CA 1
ATOM 714 C C . LYS A 1 91 ? -2.270 -7.146 -3.063 1.00 95.38 91 LYS A C 1
ATOM 716 O O . LYS A 1 91 ? -1.303 -7.444 -2.363 1.00 95.38 91 LYS A O 1
ATOM 721 N N . PHE A 1 92 ? -3.332 -6.510 -2.596 1.00 97.25 92 PHE A N 1
ATOM 722 C CA . PHE A 1 92 ? -3.492 -6.191 -1.188 1.00 97.25 92 PHE A CA 1
ATOM 723 C C . PHE A 1 92 ? -4.965 -6.122 -0.801 1.00 97.25 92 PHE A C 1
ATOM 725 O O . PHE A 1 92 ? -5.845 -5.937 -1.638 1.00 97.25 92 PHE A O 1
ATOM 732 N N . GLY A 1 93 ? -5.238 -6.209 0.491 1.00 97.00 93 GLY A N 1
ATOM 733 C CA . GLY A 1 93 ? -6.566 -5.978 1.034 1.00 97.00 93 GLY A CA 1
ATOM 734 C C . GLY A 1 93 ? -6.475 -5.514 2.475 1.00 97.00 93 GLY A C 1
ATOM 735 O O . GLY A 1 93 ? -5.590 -5.933 3.216 1.00 97.00 93 GLY A O 1
ATOM 736 N N . CYS A 1 94 ? -7.382 -4.625 2.875 1.00 96.62 94 CYS A N 1
ATOM 737 C CA . CYS A 1 94 ? -7.350 -4.029 4.206 1.00 96.62 94 CYS A CA 1
ATOM 738 C C . CYS A 1 94 ? -8.683 -4.142 4.940 1.00 96.62 94 CYS A C 1
ATOM 740 O O . CYS A 1 94 ? -9.756 -4.068 4.334 1.00 96.62 94 CYS A O 1
ATOM 742 N N . TRP A 1 95 ? -8.602 -4.243 6.265 1.00 95.31 95 TRP A N 1
ATOM 743 C CA . TRP A 1 95 ? -9.737 -4.245 7.175 1.00 95.31 95 TRP A CA 1
ATOM 744 C C . TRP A 1 95 ? -9.533 -3.231 8.300 1.00 95.31 95 TRP A C 1
ATOM 746 O O . TRP A 1 95 ? -8.488 -3.208 8.948 1.00 95.31 95 TRP A O 1
ATOM 756 N N . MET A 1 96 ? -10.547 -2.399 8.549 1.00 93.31 96 MET A N 1
ATOM 757 C CA . MET A 1 96 ? -10.504 -1.354 9.572 1.00 93.31 96 MET A CA 1
ATOM 758 C C . MET A 1 96 ? -11.526 -1.617 10.675 1.00 93.31 96 MET A C 1
ATOM 760 O O . MET A 1 96 ? -12.671 -1.987 10.408 1.00 93.31 96 MET A O 1
ATOM 764 N N . ARG A 1 97 ? -11.130 -1.361 11.922 1.00 93.75 97 ARG A N 1
ATOM 765 C CA . ARG A 1 97 ? -12.016 -1.304 13.086 1.00 93.75 97 ARG A CA 1
ATOM 766 C C . ARG A 1 97 ? -11.880 0.057 13.761 1.00 93.75 97 ARG A C 1
ATOM 768 O O . ARG A 1 97 ? -10.771 0.462 14.094 1.00 93.75 97 ARG A O 1
ATOM 775 N N . LEU A 1 98 ? -13.010 0.714 14.008 1.00 92.00 98 LEU A N 1
ATOM 776 C CA . LEU A 1 98 ? -13.096 1.890 14.873 1.00 92.00 98 LEU A CA 1
ATOM 777 C C . LEU A 1 98 ? -13.556 1.448 16.265 1.00 92.00 98 LEU A C 1
ATOM 779 O O . LEU A 1 98 ? -14.577 0.774 16.396 1.00 92.00 98 LEU A O 1
ATOM 783 N N . GLY A 1 99 ? -12.767 1.774 17.281 1.00 90.12 99 GLY A N 1
ATOM 784 C CA . GLY A 1 99 ? -13.082 1.580 18.692 1.00 90.12 99 GLY A CA 1
ATOM 785 C C . GLY A 1 99 ? -13.577 2.866 19.356 1.00 90.12 99 GLY A C 1
ATOM 786 O O . GLY A 1 99 ? -13.844 3.873 18.697 1.00 90.12 99 GLY A O 1
ATOM 787 N N . CYS A 1 100 ? -13.679 2.834 20.685 1.00 88.94 100 CYS A N 1
ATOM 788 C CA . CYS A 1 100 ? -14.002 4.013 21.487 1.00 88.94 100 CYS A CA 1
ATOM 789 C C . CYS A 1 100 ? -12.953 5.124 21.294 1.00 88.94 100 CYS A C 1
ATOM 791 O O . CYS A 1 100 ? -11.799 4.847 20.965 1.00 88.94 100 CYS A O 1
ATOM 793 N N . ASN A 1 101 ? -13.349 6.381 21.518 1.00 90.50 101 ASN A N 1
ATOM 794 C CA . ASN A 1 101 ? -12.479 7.561 21.395 1.00 90.50 101 ASN A CA 1
ATOM 795 C C . ASN A 1 101 ? -11.819 7.704 20.013 1.00 90.50 101 ASN A C 1
ATOM 797 O O . ASN A 1 101 ? -10.658 8.094 19.911 1.00 90.50 101 ASN A O 1
ATOM 801 N N . CYS A 1 102 ? -12.546 7.336 18.951 1.00 90.62 102 CYS A N 1
ATOM 802 C CA . CYS A 1 102 ? -12.057 7.363 17.571 1.00 90.62 102 CYS A CA 1
ATOM 803 C C . CYS A 1 102 ? -10.780 6.535 17.352 1.00 90.62 102 CYS A C 1
ATOM 805 O O . CYS A 1 102 ? -10.060 6.763 16.385 1.00 90.62 102 CYS A O 1
ATOM 807 N N . GLN A 1 103 ? -10.477 5.563 18.218 1.00 94.88 103 GLN A N 1
ATOM 808 C CA . GLN A 1 103 ? -9.289 4.741 18.044 1.00 94.88 103 GLN A CA 1
ATOM 809 C C . GLN A 1 103 ? -9.470 3.813 16.839 1.00 94.88 103 GLN A C 1
ATOM 811 O O . GLN A 1 103 ? -10.240 2.853 16.882 1.00 94.88 103 GLN A O 1
ATOM 816 N N . ALA A 1 104 ? -8.754 4.091 15.756 1.00 93.75 104 ALA A N 1
ATOM 817 C CA . ALA A 1 104 ? -8.734 3.273 14.559 1.00 93.75 104 ALA A CA 1
ATOM 818 C C . ALA A 1 104 ? -7.643 2.208 14.641 1.00 93.75 104 ALA A C 1
ATOM 820 O O . ALA A 1 104 ? -6.534 2.437 15.128 1.00 93.75 104 ALA A O 1
ATOM 821 N N . THR A 1 105 ? -7.964 1.019 14.143 1.00 95.56 105 THR A N 1
ATOM 822 C CA . THR A 1 105 ? -6.994 -0.015 13.792 1.00 95.56 105 THR A CA 1
ATOM 823 C C . THR A 1 105 ? -7.242 -0.426 12.350 1.00 95.56 105 THR A C 1
ATOM 825 O O . THR A 1 105 ? -8.350 -0.853 12.030 1.00 95.56 105 THR A O 1
ATOM 828 N N . LEU A 1 106 ? -6.229 -0.307 11.497 1.00 95.12 106 LEU A N 1
ATOM 829 C CA . LEU A 1 106 ? -6.242 -0.790 10.118 1.00 95.12 106 LEU A CA 1
ATOM 830 C C . LEU A 1 106 ? -5.210 -1.898 9.994 1.00 95.12 106 LEU A C 1
ATOM 832 O O . LEU A 1 106 ? -4.059 -1.710 10.379 1.00 95.12 106 LEU A O 1
ATOM 836 N N . VAL A 1 107 ? -5.624 -3.030 9.446 1.00 97.06 107 VAL A N 1
ATOM 837 C CA . VAL A 1 107 ? -4.717 -4.092 9.021 1.00 97.06 107 VAL A CA 1
ATOM 838 C C . VAL A 1 107 ? -4.781 -4.163 7.507 1.00 97.06 107 VAL A C 1
ATOM 840 O O . VAL A 1 107 ? -5.878 -4.206 6.957 1.00 97.06 107 VAL A O 1
ATOM 843 N N . CYS A 1 108 ? -3.629 -4.162 6.848 1.00 97.62 108 CYS A N 1
ATOM 844 C CA . CYS A 1 108 ? -3.491 -4.416 5.419 1.00 97.62 108 CYS A CA 1
ATOM 845 C C . CYS A 1 108 ? -2.616 -5.649 5.213 1.00 97.62 108 CYS A C 1
ATOM 847 O O . CYS A 1 108 ? -1.546 -5.752 5.817 1.00 97.62 108 CYS A O 1
ATOM 849 N N . VAL A 1 109 ? -3.078 -6.563 4.367 1.00 98.06 109 VAL A N 1
ATOM 850 C CA . VAL A 1 109 ? -2.364 -7.774 3.960 1.00 98.06 109 VAL A CA 1
ATOM 851 C C . VAL A 1 109 ? -1.993 -7.655 2.487 1.00 98.06 109 VAL A C 1
ATOM 853 O O . VAL A 1 109 ? -2.780 -7.126 1.702 1.00 98.06 109 VAL A O 1
ATOM 856 N N . TYR A 1 110 ? -0.802 -8.129 2.134 1.00 97.69 110 TYR A N 1
ATOM 857 C CA . TYR A 1 110 ? -0.217 -8.064 0.795 1.00 97.69 110 TYR A CA 1
ATOM 858 C C . TYR A 1 110 ? 0.197 -9.462 0.346 1.00 97.69 110 TYR A C 1
ATOM 860 O O . TYR A 1 110 ? 0.673 -10.251 1.162 1.00 97.69 110 TYR A O 1
ATOM 868 N N . ASP A 1 111 ? 0.096 -9.734 -0.953 1.00 96.19 111 ASP A N 1
ATOM 869 C CA . ASP A 1 111 ? 0.501 -11.012 -1.556 1.00 96.19 111 ASP A CA 1
ATOM 870 C C . ASP A 1 111 ? 1.975 -11.367 -1.337 1.00 96.19 111 ASP A C 1
ATOM 872 O O . ASP A 1 111 ? 2.333 -12.543 -1.339 1.00 96.19 111 ASP A O 1
ATOM 876 N N . LYS A 1 112 ? 2.832 -10.361 -1.139 1.00 95.19 112 LYS A N 1
ATOM 877 C CA . LYS A 1 112 ? 4.258 -10.544 -0.866 1.00 95.19 112 LYS A CA 1
ATOM 878 C C . LYS A 1 112 ? 4.712 -9.724 0.323 1.00 95.19 112 LYS A C 1
ATOM 880 O O . LYS A 1 112 ? 4.349 -8.556 0.470 1.00 95.19 112 LYS A O 1
ATOM 885 N N . LYS A 1 113 ? 5.572 -10.328 1.133 1.00 95.44 113 LYS A N 1
ATOM 886 C CA . LYS A 1 113 ? 6.218 -9.690 2.274 1.00 95.44 113 LYS A CA 1
ATOM 887 C C . LYS A 1 113 ? 7.505 -8.962 1.884 1.00 95.44 113 LYS A C 1
ATOM 889 O O . LYS A 1 113 ? 8.368 -9.525 1.215 1.00 95.44 113 LYS A O 1
ATOM 894 N N . ALA A 1 114 ? 7.661 -7.728 2.355 1.00 92.25 114 ALA A N 1
ATOM 895 C CA . ALA A 1 114 ? 8.900 -6.974 2.201 1.00 92.25 114 ALA A CA 1
ATOM 896 C C . ALA A 1 114 ? 9.989 -7.486 3.159 1.00 92.25 114 ALA A C 1
ATOM 898 O O . ALA A 1 114 ? 9.747 -7.651 4.354 1.00 92.25 114 ALA A O 1
ATOM 899 N N . ASN A 1 115 ? 11.208 -7.668 2.644 1.00 86.56 115 ASN A N 1
ATOM 900 C CA . ASN A 1 115 ? 12.402 -8.041 3.418 1.00 86.56 115 ASN A CA 1
ATOM 901 C C . ASN A 1 115 ? 13.393 -6.866 3.544 1.00 86.56 115 ASN A C 1
ATOM 903 O O . ASN A 1 115 ? 14.606 -7.056 3.507 1.00 86.56 115 ASN A O 1
ATOM 907 N N . GLY A 1 116 ? 12.871 -5.643 3.662 1.00 78.81 116 GLY A N 1
ATOM 908 C CA . GLY A 1 116 ? 13.648 -4.402 3.711 1.00 78.81 116 GLY A CA 1
ATOM 909 C C . GLY A 1 116 ? 13.204 -3.390 2.656 1.00 78.81 116 GLY A C 1
ATOM 910 O O . GLY A 1 116 ? 12.213 -3.598 1.955 1.00 78.81 116 GLY A O 1
ATOM 911 N N . ALA A 1 117 ? 13.934 -2.279 2.563 1.00 73.56 117 ALA A N 1
ATOM 912 C CA . ALA A 1 117 ? 13.687 -1.255 1.556 1.00 73.56 117 ALA A CA 1
ATOM 913 C C . ALA A 1 117 ? 14.219 -1.717 0.192 1.00 73.56 117 ALA A C 1
ATOM 915 O O . ALA A 1 117 ? 15.417 -1.952 0.035 1.00 73.56 117 ALA A O 1
ATOM 916 N N . VAL A 1 118 ? 13.329 -1.823 -0.794 1.00 75.94 118 VAL A N 1
ATOM 917 C CA . VAL A 1 118 ? 13.673 -2.151 -2.182 1.00 75.94 118 VAL A CA 1
ATOM 918 C C . VAL A 1 118 ? 13.408 -0.919 -3.036 1.00 75.94 118 VAL A C 1
ATOM 920 O O . VAL A 1 118 ? 12.345 -0.308 -2.934 1.00 75.94 118 VAL A O 1
ATOM 923 N N . LYS A 1 119 ? 14.379 -0.532 -3.869 1.00 79.44 119 LYS A N 1
ATOM 924 C CA . LYS A 1 119 ? 14.182 0.551 -4.837 1.00 79.44 119 LYS A CA 1
ATOM 925 C C . LYS A 1 119 ? 13.358 0.023 -6.003 1.00 79.44 119 LYS A C 1
ATOM 927 O O . LYS A 1 119 ? 13.749 -0.955 -6.637 1.00 79.44 119 LYS A O 1
ATOM 932 N N . GLY A 1 120 ? 12.239 0.684 -6.273 1.00 86.06 120 GLY A N 1
ATOM 933 C CA . GLY A 1 120 ? 11.460 0.449 -7.478 1.00 86.06 120 GLY A CA 1
ATOM 934 C C . GLY A 1 120 ? 11.808 1.441 -8.582 1.00 86.06 120 GLY A C 1
ATOM 935 O O . GLY A 1 120 ? 12.223 2.568 -8.307 1.00 86.06 120 GLY A O 1
ATOM 936 N N . ARG A 1 121 ? 11.586 1.042 -9.830 1.00 91.88 121 ARG A N 1
ATOM 937 C CA . ARG A 1 121 ? 11.669 1.902 -11.012 1.00 91.88 121 ARG A CA 1
ATOM 938 C C . ARG A 1 121 ? 10.354 1.936 -11.763 1.00 91.88 121 ARG A C 1
ATOM 940 O O . ARG A 1 121 ? 9.555 1.001 -11.682 1.00 91.88 121 ARG A O 1
ATOM 947 N N . ARG A 1 122 ? 10.156 2.998 -12.536 1.00 92.81 122 ARG A N 1
ATOM 948 C CA . ARG A 1 122 ? 9.041 3.079 -13.478 1.00 92.81 122 ARG A CA 1
ATOM 949 C C . ARG A 1 122 ? 9.239 2.134 -14.665 1.00 92.81 122 ARG A C 1
ATOM 951 O O . ARG A 1 122 ? 10.373 1.844 -15.050 1.00 92.81 122 ARG A O 1
ATOM 958 N N . CYS A 1 123 ? 8.135 1.685 -15.250 1.00 91.94 123 CYS A N 1
ATOM 959 C CA . CYS A 1 123 ? 8.135 1.066 -16.575 1.00 91.94 123 CYS A CA 1
ATOM 960 C C . CYS A 1 123 ? 8.148 2.143 -17.674 1.00 91.94 123 CYS A C 1
ATOM 962 O O . CYS A 1 123 ? 7.614 3.241 -17.477 1.00 91.94 123 CYS A O 1
ATOM 964 N N . LYS A 1 124 ? 8.759 1.835 -18.822 1.00 90.94 124 LYS A N 1
ATOM 965 C CA . LYS A 1 124 ? 8.688 2.635 -20.059 1.00 90.94 124 LYS A CA 1
ATOM 966 C C . LYS A 1 124 ? 7.671 2.066 -21.040 1.00 90.94 124 LYS A C 1
ATOM 968 O O . LYS A 1 124 ? 6.968 2.825 -21.701 1.00 90.94 124 LYS A O 1
ATOM 973 N N . ASP A 1 125 ? 7.614 0.744 -21.124 1.00 90.12 125 ASP A N 1
ATOM 974 C CA . ASP A 1 125 ? 6.748 -0.008 -22.021 1.00 90.12 125 ASP A CA 1
ATOM 975 C C . ASP A 1 125 ? 6.320 -1.335 -21.378 1.00 90.12 125 ASP A C 1
ATOM 977 O O . ASP A 1 125 ? 6.758 -1.693 -20.283 1.00 90.12 125 ASP A O 1
ATOM 981 N N . ASP A 1 126 ? 5.432 -2.065 -22.048 1.00 90.69 126 ASP A N 1
ATOM 982 C CA . ASP A 1 126 ? 4.883 -3.322 -21.533 1.00 90.69 126 ASP A CA 1
ATOM 983 C C . ASP A 1 126 ? 5.953 -4.413 -21.345 1.00 90.69 126 ASP A C 1
ATOM 985 O O . ASP A 1 126 ? 5.766 -5.319 -20.532 1.00 90.69 126 ASP A O 1
ATOM 989 N N . ALA A 1 127 ? 7.089 -4.336 -22.052 1.00 88.31 127 ALA A N 1
ATOM 990 C CA . ALA A 1 127 ? 8.158 -5.325 -21.931 1.00 88.31 127 ALA A CA 1
ATOM 991 C C . ALA A 1 127 ? 8.897 -5.218 -20.587 1.00 88.31 127 ALA A C 1
ATOM 993 O O . ALA A 1 127 ? 9.406 -6.226 -20.087 1.00 88.31 127 ALA A O 1
ATOM 994 N N . ASP A 1 128 ? 8.895 -4.038 -19.958 1.00 88.31 128 ASP A N 1
ATOM 995 C CA . ASP A 1 128 ? 9.372 -3.870 -18.583 1.00 88.31 128 ASP A CA 1
ATOM 996 C C . ASP A 1 128 ? 8.517 -4.650 -17.566 1.00 88.31 128 ASP A C 1
ATOM 998 O O . ASP A 1 128 ? 9.026 -5.081 -16.530 1.00 88.31 128 ASP A O 1
ATOM 1002 N N . CYS A 1 129 ? 7.229 -4.880 -17.850 1.00 88.88 129 CYS A N 1
ATOM 1003 C CA . CYS A 1 129 ? 6.258 -5.501 -16.941 1.00 88.88 129 CYS A CA 1
ATOM 1004 C C . CYS A 1 129 ? 6.270 -7.039 -16.993 1.00 88.88 129 CYS A C 1
ATOM 1006 O O . CYS A 1 129 ? 5.241 -7.708 -17.136 1.00 88.88 129 CYS A O 1
ATOM 1008 N N . ASN A 1 130 ? 7.462 -7.616 -16.850 1.00 82.44 130 ASN A N 1
ATOM 1009 C CA . ASN A 1 130 ? 7.729 -9.029 -17.124 1.00 82.44 130 ASN A CA 1
ATOM 1010 C C . ASN A 1 130 ? 7.447 -10.005 -15.960 1.00 82.44 130 ASN A C 1
ATOM 1012 O O . ASN A 1 130 ? 7.167 -11.172 -16.224 1.00 82.44 130 ASN A O 1
ATOM 1016 N N . LEU A 1 131 ? 7.470 -9.561 -14.696 1.00 75.44 131 LEU A N 1
ATOM 1017 C CA . LEU A 1 131 ? 7.289 -10.442 -13.528 1.00 75.44 131 LEU A CA 1
ATOM 1018 C C . LEU A 1 131 ? 5.919 -11.132 -13.494 1.00 75.44 131 LEU A C 1
ATOM 1020 O O . LEU A 1 131 ? 5.832 -12.294 -13.110 1.00 75.44 131 LEU A O 1
ATOM 1024 N N . MET A 1 132 ? 4.856 -10.416 -13.870 1.00 74.69 132 MET A N 1
ATOM 1025 C CA . MET A 1 132 ? 3.471 -10.921 -13.833 1.00 74.69 132 MET A CA 1
ATOM 1026 C C . MET A 1 132 ? 2.756 -10.774 -15.189 1.00 74.69 132 MET A C 1
ATOM 1028 O O . MET A 1 132 ? 1.546 -10.977 -15.288 1.00 74.69 132 MET A O 1
ATOM 1032 N N . GLY A 1 133 ? 3.504 -10.412 -16.23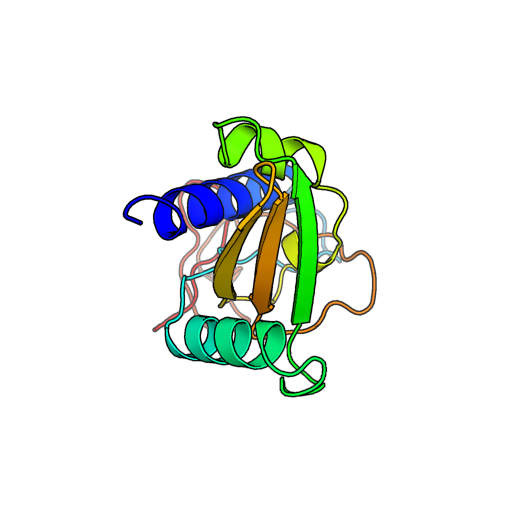7 1.00 70.88 133 GLY A N 1
ATOM 1033 C CA . GLY A 1 133 ? 3.031 -10.316 -17.616 1.00 70.88 133 GLY A CA 1
ATOM 1034 C C . GLY A 1 133 ? 2.002 -9.215 -17.876 1.00 70.88 133 GLY A C 1
ATOM 1035 O O . GLY A 1 133 ? 1.059 -9.479 -18.611 1.00 70.88 133 GLY A O 1
ATOM 1036 N N . GLY A 1 134 ? 2.145 -8.026 -17.292 1.00 84.00 134 GLY A N 1
ATOM 1037 C CA . GLY A 1 134 ? 1.173 -6.926 -17.396 1.00 84.00 134 GLY A CA 1
ATOM 1038 C C . GLY A 1 134 ? 1.459 -5.883 -18.479 1.00 84.00 134 GLY A C 1
ATOM 1039 O O . GLY A 1 134 ? 2.303 -6.081 -19.344 1.00 84.00 134 GLY A O 1
ATOM 1040 N N . GLU A 1 135 ? 0.736 -4.767 -18.397 1.00 90.75 135 GLU A N 1
ATOM 1041 C CA . GLU A 1 135 ? 0.924 -3.562 -19.220 1.00 90.75 135 GLU A CA 1
ATOM 1042 C C . GLU A 1 135 ? 1.544 -2.436 -18.388 1.00 90.75 135 GLU A C 1
ATOM 1044 O O . GLU A 1 135 ? 1.253 -2.311 -17.188 1.00 90.75 135 GLU A O 1
ATOM 1049 N N . CYS A 1 136 ? 2.340 -1.587 -19.035 1.00 92.06 136 CYS A N 1
ATOM 1050 C CA . CYS A 1 136 ? 2.853 -0.363 -18.449 1.00 92.06 136 CYS A CA 1
ATOM 1051 C C . CYS A 1 136 ? 1.781 0.728 -18.478 1.00 92.06 136 CYS A C 1
ATOM 1053 O O . CYS A 1 136 ? 1.361 1.224 -19.525 1.00 92.06 136 CYS A O 1
ATOM 1055 N N . LEU A 1 137 ? 1.324 1.128 -17.295 1.00 90.56 137 LEU A N 1
ATOM 1056 C CA . LEU A 1 137 ? 0.300 2.152 -17.144 1.00 90.56 137 LEU A CA 1
ATOM 1057 C C . LEU A 1 137 ? 0.894 3.535 -17.435 1.00 90.56 137 LEU A C 1
ATOM 1059 O O . LEU A 1 137 ? 2.077 3.785 -17.204 1.00 90.56 137 LEU A O 1
ATOM 1063 N N . LYS A 1 138 ? 0.045 4.488 -17.847 1.00 79.69 138 LYS A N 1
ATOM 1064 C CA . LYS A 1 138 ? 0.443 5.871 -18.207 1.00 79.69 138 LYS A CA 1
ATOM 1065 C C . LYS A 1 138 ? 1.244 6.625 -17.133 1.00 79.69 138 LYS A C 1
ATOM 1067 O O . LYS A 1 138 ? 1.798 7.680 -17.421 1.00 79.69 138 LYS A O 1
ATOM 1072 N N . TRP A 1 139 ? 1.282 6.119 -15.906 1.00 83.38 139 TRP A N 1
ATOM 1073 C CA . TRP A 1 139 ? 1.952 6.724 -14.753 1.00 83.38 139 TRP A CA 1
ATOM 1074 C C . TRP A 1 139 ? 3.239 5.984 -14.355 1.00 83.38 139 TRP A C 1
ATOM 1076 O O . TRP A 1 139 ? 3.772 6.225 -13.276 1.00 83.38 139 TRP A O 1
ATOM 1086 N N . GLY A 1 140 ? 3.727 5.073 -15.204 1.00 89.88 140 GLY A N 1
ATOM 1087 C CA . GLY A 1 140 ? 4.980 4.348 -14.997 1.00 89.88 140 GLY A CA 1
ATOM 1088 C C . GLY A 1 140 ? 4.891 3.198 -13.994 1.00 89.88 140 GLY A C 1
ATOM 1089 O O . GLY A 1 140 ? 5.927 2.750 -13.516 1.00 89.88 140 GLY A O 1
ATOM 1090 N N . LEU A 1 141 ? 3.688 2.722 -13.665 1.00 93.44 141 LEU A N 1
ATOM 1091 C CA . LEU A 1 141 ? 3.489 1.510 -12.865 1.00 93.44 141 LEU A CA 1
ATOM 1092 C C . LEU A 1 141 ? 3.077 0.346 -13.761 1.00 93.44 141 LEU A C 1
ATOM 1094 O O . LEU A 1 141 ? 2.294 0.534 -14.690 1.00 93.44 141 LEU A O 1
ATOM 1098 N N . CYS A 1 142 ? 3.531 -0.860 -13.445 1.00 93.69 142 CYS A N 1
ATOM 1099 C CA . CYS A 1 142 ? 3.051 -2.067 -14.106 1.00 93.69 142 CYS A CA 1
ATOM 1100 C C . CYS A 1 142 ? 1.708 -2.521 -13.534 1.00 93.69 142 CYS A C 1
ATOM 1102 O O . CYS A 1 142 ? 1.513 -2.553 -12.320 1.00 93.69 142 CYS A O 1
ATOM 1104 N N . SER A 1 143 ? 0.787 -2.936 -14.395 1.00 91.19 143 SER A N 1
ATOM 1105 C CA . SER A 1 143 ? -0.383 -3.707 -13.966 1.00 91.19 143 SER A CA 1
ATOM 1106 C C . SER A 1 143 ? -0.016 -5.179 -13.747 1.00 91.19 143 SER A C 1
ATOM 1108 O O . SER A 1 143 ? 0.987 -5.667 -14.266 1.00 91.19 143 SER A O 1
ATOM 1110 N N . SER A 1 144 ? -0.825 -5.912 -12.982 1.00 83.00 144 SER A N 1
ATOM 1111 C CA . SER A 1 144 ? -0.778 -7.378 -12.976 1.00 83.00 144 SER A CA 1
ATOM 1112 C C . SER A 1 144 ? -1.929 -7.926 -13.821 1.00 83.00 144 SER A C 1
ATOM 1114 O O . SER A 1 144 ? -3.031 -7.369 -13.818 1.00 83.00 144 SER A O 1
ATOM 1116 N N . LYS A 1 145 ? -1.688 -8.999 -14.587 1.00 71.75 145 LYS A N 1
ATOM 1117 C CA . LYS A 1 145 ? -2.782 -9.717 -15.254 1.00 71.75 145 LYS A CA 1
ATOM 1118 C C . LYS A 1 145 ? -3.646 -10.398 -14.189 1.00 71.75 145 LYS A C 1
ATOM 1120 O O . LYS A 1 145 ? -3.114 -10.983 -13.247 1.00 71.75 145 LYS A O 1
ATOM 1125 N N . LYS A 1 146 ? -4.966 -10.259 -14.337 1.00 53.44 146 LYS A N 1
ATOM 1126 C CA . LYS A 1 146 ? -5.968 -10.876 -13.455 1.00 53.44 146 LYS A CA 1
ATOM 1127 C C . LYS A 1 146 ? -5.862 -12.393 -13.433 1.00 53.44 146 LYS A C 1
ATOM 1129 O O . LYS A 1 146 ? -5.682 -12.971 -14.527 1.00 53.44 146 LYS A O 1
#

Solvent-accessible surface area (backbone atoms only — not comparable to full-atom values): 7925 Å² total; per-residue (Å²): 134,95,56,62,65,67,44,55,48,52,51,41,49,52,53,34,49,70,58,28,40,63,62,83,60,82,82,42,45,52,19,36,40,65,41,84,34,70,65,34,21,51,42,11,46,45,27,72,75,42,78,83,66,53,61,88,61,35,20,78,48,78,48,74,49,70,58,83,86,47,70,58,67,59,48,64,78,59,68,84,49,46,62,69,44,34,19,85,29,43,36,27,16,61,29,77,46,77,50,77,89,44,31,31,37,39,22,37,22,27,70,42,47,56,94,56,87,57,62,17,10,23,33,88,41,42,80,61,21,59,93,60,64,22,47,40,41,101,75,25,30,15,43,63,60,131